Protein AF-A0A969D362-F1 (afdb_monomer)

Foldseek 3Di:
DDDPVVDCCVVVVVVVVVCCVPPPDDAPLVVDPPPVSVVVVVVCVVPDPSVVPDD

Solvent-accessible surface area (backbone atoms only — not comparable to full-atom values): 3617 Å² total; per-residue (Å²): 134,86,58,86,82,76,54,60,58,65,60,51,50,53,53,50,53,57,46,44,74,74,71,54,80,93,48,80,67,76,77,59,86,52,68,65,60,44,52,55,49,54,61,52,52,76,80,44,57,70,81,74,71,57,130

Mean predicted aligned error: 7.01 Å

Radius of gyration: 16.42 Å; Cα contacts (8 Å, |Δi|>4): 13; chains: 1; bounding box: 40×24×38 Å

pLDDT: mean 85.67, std 13.43, range [44.81, 97.56]

Secondary structure (DSSP, 8-state):
---GGG-THHHHHHHHHHHHHHH----GGGS---HHHHHHHHHHHHHS-HHHH--

Structure (mmCIF, N/CA/C/O backbone):
data_AF-A0A969D362-F1
#
_entry.id   AF-A0A969D362-F1
#
loop_
_atom_site.group_PDB
_atom_site.id
_atom_site.type_symbol
_atom_site.label_atom_id
_atom_site.label_alt_id
_atom_site.label_comp_id
_atom_site.label_asym_id
_atom_site.label_entity_id
_atom_site.label_seq_id
_atom_site.pdbx_PDB_ins_code
_atom_site.Cartn_x
_atom_site.Cartn_y
_atom_site.Cartn_z
_atom_site.occupancy
_atom_site.B_iso_or_equiv
_atom_site.auth_seq_id
_atom_site.auth_comp_id
_atom_site.auth_asym_id
_atom_site.auth_atom_id
_atom_site.pdbx_PDB_model_num
ATOM 1 N N . MET A 1 1 ? 28.559 9.411 -23.275 1.00 44.81 1 MET A N 1
ATOM 2 C CA . MET A 1 1 ? 27.317 10.136 -22.940 1.00 44.81 1 MET A CA 1
ATOM 3 C C . MET A 1 1 ? 26.212 9.092 -22.846 1.00 44.81 1 MET A C 1
ATOM 5 O O . MET A 1 1 ? 25.755 8.644 -23.884 1.00 44.81 1 MET A O 1
ATOM 9 N N . VAL A 1 2 ? 25.893 8.609 -21.639 1.00 60.38 2 VAL A N 1
ATOM 10 C CA . VAL A 1 2 ? 24.794 7.645 -21.424 1.00 60.38 2 VAL A CA 1
ATOM 11 C C .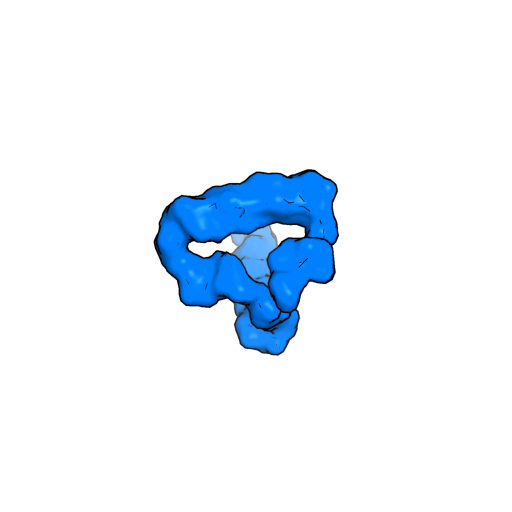 VAL A 1 2 ? 23.485 8.401 -21.617 1.00 60.38 2 VAL A C 1
ATOM 13 O O . VAL A 1 2 ? 23.317 9.481 -21.049 1.00 60.38 2 VAL A O 1
ATOM 16 N N . THR A 1 3 ? 22.594 7.889 -22.458 1.00 61.81 3 THR A N 1
ATOM 17 C CA . THR A 1 3 ? 21.299 8.530 -22.691 1.00 61.81 3 THR A CA 1
ATOM 18 C C . THR A 1 3 ? 20.333 8.096 -21.589 1.00 61.81 3 THR A C 1
ATOM 20 O O . THR A 1 3 ? 20.366 6.952 -21.151 1.00 61.81 3 THR A O 1
ATOM 23 N N . LEU A 1 4 ? 19.434 8.976 -21.134 1.00 59.03 4 LEU A N 1
ATOM 24 C CA . LEU A 1 4 ? 18.372 8.616 -20.171 1.00 59.03 4 LEU A CA 1
ATOM 25 C C . LEU A 1 4 ? 17.453 7.477 -20.676 1.00 59.03 4 LEU A C 1
ATOM 27 O O . LEU A 1 4 ? 16.648 6.953 -19.913 1.00 59.03 4 LEU A O 1
ATOM 31 N N . ALA A 1 5 ? 17.578 7.091 -21.951 1.00 56.16 5 ALA A N 1
ATOM 32 C CA . ALA A 1 5 ? 16.867 5.984 -22.577 1.00 56.16 5 ALA A CA 1
ATOM 33 C C . ALA A 1 5 ? 17.435 4.594 -22.221 1.00 56.16 5 ALA A C 1
ATOM 35 O O . ALA A 1 5 ? 16.719 3.610 -22.375 1.00 56.16 5 ALA A O 1
ATOM 36 N N . ASP A 1 6 ? 18.652 4.504 -21.670 1.00 57.94 6 ASP A N 1
ATOM 37 C CA . ASP A 1 6 ? 19.245 3.242 -21.183 1.00 57.94 6 ASP A CA 1
ATOM 38 C C . ASP A 1 6 ? 18.748 2.864 -19.774 1.00 57.94 6 ASP A C 1
ATOM 40 O O . ASP A 1 6 ? 19.268 1.959 -19.117 1.00 57.94 6 ASP A O 1
ATOM 44 N N . TRP A 1 7 ? 17.758 3.599 -19.263 1.00 63.69 7 TRP A N 1
ATOM 45 C CA . TRP A 1 7 ? 17.314 3.471 -17.891 1.00 63.69 7 TRP A CA 1
ATOM 46 C C . TRP A 1 7 ? 16.601 2.124 -17.667 1.00 63.69 7 TRP A C 1
ATOM 48 O O . TRP A 1 7 ? 15.578 1.841 -18.301 1.00 63.69 7 TRP A O 1
ATOM 58 N N . PRO A 1 8 ? 17.050 1.306 -16.701 1.00 75.75 8 PRO A N 1
ATOM 59 C CA . PRO A 1 8 ? 16.459 0.005 -16.419 1.00 75.75 8 PRO A CA 1
ATOM 60 C C . PRO A 1 8 ? 15.043 0.084 -15.819 1.00 75.75 8 PRO A C 1
ATOM 62 O O . PRO A 1 8 ? 14.546 -0.950 -15.393 1.00 75.75 8 PRO A O 1
ATOM 65 N N . ALA A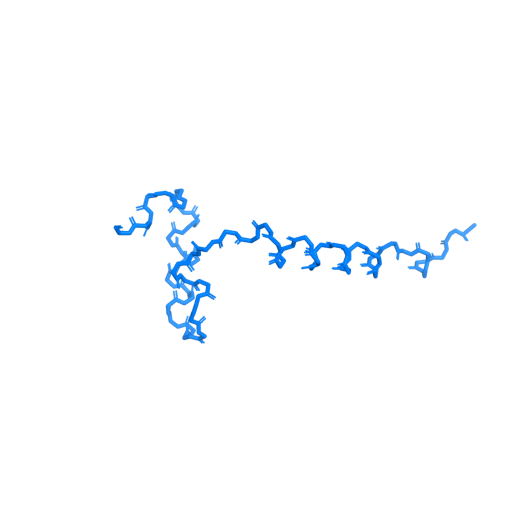 1 9 ? 14.349 1.239 -15.772 1.00 83.00 9 ALA A N 1
ATOM 66 C CA . ALA A 1 9 ? 12.997 1.337 -15.180 1.00 83.00 9 ALA A CA 1
ATOM 67 C C . ALA A 1 9 ? 12.021 0.361 -15.797 1.00 83.00 9 ALA A C 1
ATOM 69 O O . ALA A 1 9 ? 11.178 -0.137 -15.067 1.00 83.00 9 ALA A O 1
ATOM 70 N N . LEU A 1 10 ? 12.051 0.142 -17.115 1.00 84.88 10 LEU A N 1
ATOM 71 C CA . LEU A 1 10 ? 11.051 -0.731 -17.722 1.00 84.88 10 LEU A CA 1
ATOM 72 C C . LEU A 1 10 ? 11.262 -2.174 -17.254 1.00 84.88 10 LEU A C 1
ATOM 74 O O . LEU A 1 10 ? 10.311 -2.818 -16.813 1.00 84.88 10 LEU A O 1
ATOM 78 N N . ALA A 1 11 ? 12.521 -2.623 -17.253 1.00 88.75 11 ALA A N 1
ATOM 79 C CA . ALA A 1 11 ? 12.915 -3.915 -16.707 1.00 88.75 11 ALA A CA 1
ATOM 80 C C . ALA A 1 11 ? 12.592 -3.998 -15.206 1.00 88.75 11 ALA A C 1
ATOM 82 O O . ALA A 1 11 ? 11.873 -4.899 -14.786 1.00 88.75 11 ALA A O 1
ATOM 83 N N . LEU A 1 12 ? 13.004 -3.005 -14.415 1.00 91.69 12 LEU A N 1
ATOM 84 C CA . LEU A 1 12 ? 12.737 -2.908 -12.981 1.00 91.69 12 LEU A CA 1
ATOM 85 C C . LEU A 1 12 ? 11.240 -2.935 -12.671 1.00 91.69 12 LEU A C 1
ATOM 87 O O . LEU A 1 12 ? 10.817 -3.688 -11.805 1.00 91.69 12 LEU A O 1
ATOM 91 N N . ARG A 1 13 ? 10.428 -2.152 -13.387 1.00 93.81 13 ARG A 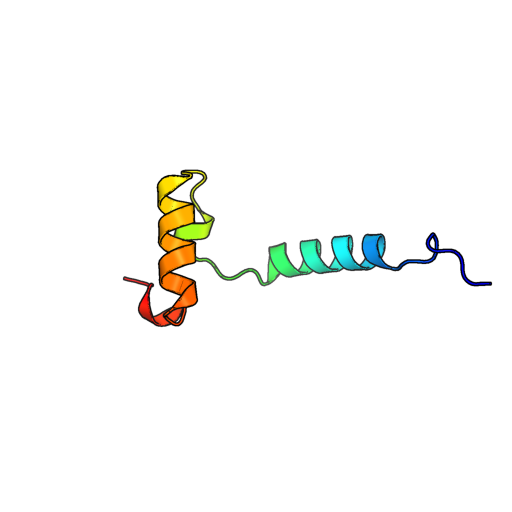N 1
ATOM 92 C CA . ARG A 1 13 ? 8.970 -2.114 -13.238 1.00 93.81 13 ARG A CA 1
ATOM 93 C C . ARG A 1 13 ? 8.378 -3.485 -13.515 1.00 93.81 13 ARG A C 1
ATOM 95 O O . ARG A 1 13 ? 7.572 -3.954 -12.721 1.00 93.81 13 ARG A O 1
ATOM 102 N N . SER A 1 14 ? 8.763 -4.118 -14.624 1.00 94.38 14 SER A N 1
ATOM 103 C CA . SER A 1 14 ? 8.242 -5.439 -14.980 1.00 94.38 14 SER A CA 1
ATOM 104 C C . SER A 1 14 ? 8.614 -6.499 -13.939 1.00 94.38 14 SER A C 1
ATOM 106 O O . SER A 1 14 ? 7.735 -7.221 -13.475 1.00 94.38 14 SER A O 1
ATOM 108 N N . SER A 1 15 ? 9.870 -6.518 -13.484 1.00 95.31 15 SER A N 1
ATOM 109 C CA . SER A 1 15 ? 10.346 -7.444 -12.456 1.00 95.31 15 SER A CA 1
ATOM 110 C C . SER A 1 15 ? 9.690 -7.190 -11.099 1.00 95.31 15 SER A C 1
ATOM 112 O O . SER A 1 15 ? 9.290 -8.135 -10.427 1.00 95.31 15 SER A O 1
ATOM 114 N N . LEU A 1 16 ? 9.526 -5.923 -10.706 1.00 95.94 16 LEU A N 1
ATOM 115 C CA . LEU A 1 16 ? 8.893 -5.544 -9.443 1.00 95.94 16 LEU A CA 1
ATOM 116 C C . LEU A 1 16 ? 7.409 -5.923 -9.425 1.00 95.94 16 LEU A C 1
ATOM 118 O O . LEU A 1 16 ? 6.926 -6.433 -8.418 1.00 95.94 16 LEU A O 1
ATOM 122 N N . LEU A 1 17 ? 6.690 -5.708 -10.531 1.00 96.50 17 LEU A N 1
ATOM 123 C CA . LEU A 1 17 ? 5.287 -6.108 -10.649 1.00 96.50 17 LEU A CA 1
ATOM 124 C C . LEU A 1 17 ? 5.130 -7.633 -10.627 1.00 96.50 17 LEU A C 1
ATOM 126 O O . LEU A 1 17 ? 4.242 -8.131 -9.938 1.00 96.50 17 LEU A O 1
ATOM 130 N N . ALA A 1 18 ? 6.004 -8.368 -11.323 1.00 97.38 18 ALA A N 1
ATOM 131 C CA . ALA A 1 18 ? 5.992 -9.831 -11.319 1.00 97.38 18 ALA A CA 1
ATOM 132 C C . ALA A 1 18 ? 6.256 -10.400 -9.916 1.00 97.38 18 ALA A C 1
ATOM 134 O O . ALA A 1 18 ? 5.539 -11.290 -9.465 1.00 97.38 18 ALA A O 1
ATOM 135 N N . TRP A 1 19 ? 7.236 -9.845 -9.198 1.00 97.56 19 TRP A N 1
ATOM 136 C CA . TRP A 1 19 ? 7.508 -10.211 -7.810 1.00 97.56 19 TRP A CA 1
ATOM 137 C C . TRP A 1 19 ? 6.335 -9.866 -6.886 1.00 97.56 19 TRP A C 1
ATOM 139 O O . TRP A 1 19 ? 5.902 -10.710 -6.110 1.00 97.56 19 TRP A O 1
ATOM 149 N N . TYR A 1 20 ? 5.766 -8.660 -6.992 1.00 96.69 20 TYR A N 1
ATOM 150 C CA . TYR A 1 20 ? 4.656 -8.232 -6.134 1.00 96.69 20 TYR A CA 1
ATOM 151 C C . TYR A 1 20 ? 3.406 -9.100 -6.322 1.00 96.69 20 TYR A C 1
ATOM 153 O O . TYR A 1 20 ? 2.668 -9.330 -5.369 1.00 96.69 20 TYR A O 1
ATOM 161 N N . GLN A 1 21 ? 3.181 -9.616 -7.532 1.00 95.44 21 GLN A N 1
ATOM 162 C CA . GLN A 1 21 ? 2.095 -10.556 -7.799 1.00 95.44 21 GLN A CA 1
ATOM 163 C C . GLN A 1 21 ? 2.268 -11.891 -7.052 1.00 95.44 21 GLN A C 1
ATOM 165 O O . GLN A 1 21 ? 1.268 -12.514 -6.706 1.00 95.44 21 GLN A O 1
ATOM 170 N N . GLN A 1 22 ? 3.508 -12.329 -6.814 1.00 96.62 22 GLN A N 1
ATOM 171 C CA . GLN A 1 22 ? 3.824 -13.604 -6.158 1.00 96.62 22 GLN A CA 1
ATOM 172 C C . GLN A 1 22 ? 3.979 -13.454 -4.637 1.00 96.62 22 GLN A C 1
ATOM 174 O O . GLN A 1 22 ? 3.435 -14.250 -3.880 1.00 96.62 22 GLN A O 1
ATOM 179 N N . GLU A 1 23 ? 4.677 -12.409 -4.191 1.00 97.12 23 GLU A N 1
ATOM 180 C CA . GLU A 1 23 ? 5.111 -12.217 -2.797 1.00 97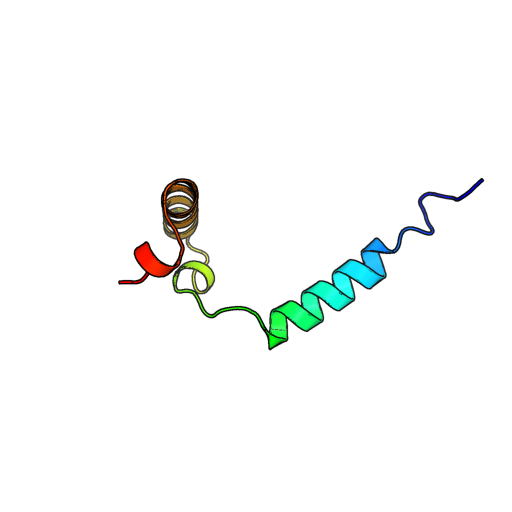.12 23 GLU A CA 1
ATOM 181 C C . GLU A 1 23 ? 4.329 -11.110 -2.064 1.00 97.12 23 GLU A C 1
ATOM 183 O O . GLU A 1 23 ? 4.594 -10.778 -0.903 1.00 97.12 23 GLU A O 1
ATOM 188 N N . GLY A 1 24 ? 3.367 -10.477 -2.741 1.00 92.69 24 GLY A N 1
ATOM 189 C CA . GLY A 1 24 ? 2.562 -9.398 -2.185 1.00 92.69 24 GLY A CA 1
ATOM 190 C C . GLY A 1 24 ? 1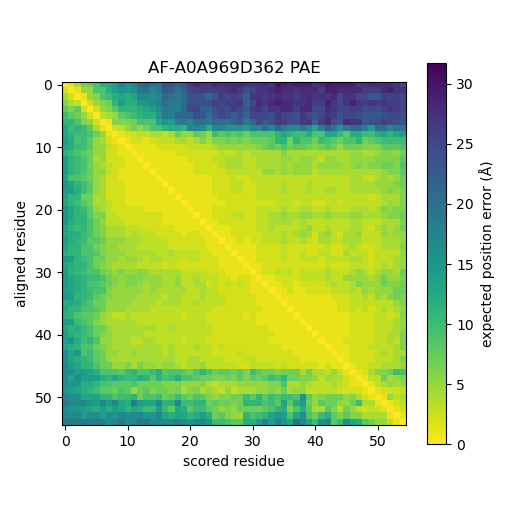.773 -9.852 -0.959 1.00 92.69 24 GLY A C 1
ATOM 191 O O . GLY A 1 24 ? 0.869 -10.676 -1.052 1.00 92.69 24 GLY A O 1
ATOM 192 N N . ARG A 1 25 ? 2.077 -9.263 0.205 1.00 92.62 25 ARG A N 1
ATOM 193 C CA . ARG A 1 25 ? 1.320 -9.523 1.439 1.00 92.62 25 ARG A CA 1
ATOM 194 C C . ARG A 1 25 ? -0.164 -9.208 1.262 1.00 92.62 25 ARG A C 1
ATOM 196 O O . ARG A 1 25 ? -0.517 -8.111 0.811 1.00 92.62 25 ARG A O 1
ATOM 203 N N . ASP A 1 26 ? -0.993 -10.134 1.729 1.00 90.62 26 ASP A N 1
ATOM 204 C CA . ASP A 1 26 ? -2.439 -9.981 1.778 1.00 90.62 26 ASP A CA 1
ATOM 205 C C . ASP A 1 26 ? -2.839 -9.062 2.942 1.00 90.62 26 ASP A C 1
ATOM 207 O O . ASP A 1 26 ? -2.703 -9.427 4.109 1.00 90.62 26 ASP A O 1
ATOM 211 N N . LEU A 1 27 ? -3.270 -7.837 2.632 1.00 92.00 27 LEU A N 1
ATOM 212 C CA . LEU A 1 27 ? -3.649 -6.831 3.628 1.00 92.00 27 LEU A CA 1
ATOM 213 C C . LEU A 1 27 ? -5.083 -6.360 3.361 1.00 92.00 27 LEU A C 1
ATOM 215 O O . LEU A 1 27 ? -5.401 -6.073 2.203 1.00 92.00 27 LEU A O 1
ATOM 219 N N . PRO A 1 28 ? -5.943 -6.226 4.389 1.00 89.00 28 PRO A N 1
ATOM 220 C CA . PRO A 1 28 ? -7.356 -5.880 4.204 1.00 89.00 28 PRO A CA 1
ATOM 221 C C . PRO A 1 28 ? -7.573 -4.603 3.382 1.00 89.00 28 PRO A C 1
ATOM 223 O O . PRO A 1 28 ? -8.395 -4.574 2.469 1.00 89.00 28 PRO A O 1
ATOM 226 N N . TRP A 1 29 ? -6.768 -3.572 3.635 1.00 90.06 29 TRP A N 1
ATOM 227 C CA . TRP A 1 29 ? -6.838 -2.288 2.936 1.00 90.06 29 TRP A CA 1
ATOM 228 C C . TRP A 1 29 ? -6.347 -2.321 1.482 1.00 90.06 29 TRP A C 1
ATOM 230 O O . TRP A 1 29 ? -6.614 -1.389 0.733 1.00 90.06 29 TRP A O 1
ATOM 240 N N . ARG A 1 30 ? -5.687 -3.401 1.037 1.00 91.94 30 ARG A N 1
ATOM 241 C CA . ARG A 1 30 ? -5.339 -3.622 -0.382 1.00 91.94 30 ARG A CA 1
ATOM 242 C C . ARG A 1 30 ? -6.474 -4.260 -1.192 1.00 91.94 30 ARG A C 1
ATOM 244 O O . ARG A 1 30 ? -6.353 -4.364 -2.408 1.00 91.94 30 ARG A O 1
ATOM 251 N N . LYS A 1 31 ? -7.561 -4.692 -0.542 1.00 92.62 31 LYS A N 1
ATOM 252 C CA . LYS A 1 31 ? -8.720 -5.345 -1.185 1.00 92.62 31 LYS A CA 1
ATOM 253 C C . LYS A 1 31 ? -9.869 -4.386 -1.500 1.00 92.62 31 LYS A C 1
ATOM 255 O O . LYS A 1 31 ? -10.903 -4.826 -1.992 1.00 92.62 31 LYS A O 1
ATOM 260 N N . THR A 1 32 ? -9.712 -3.099 -1.200 1.00 93.25 32 THR A N 1
ATOM 261 C CA . THR A 1 32 ? -10.738 -2.076 -1.415 1.00 93.25 32 THR A CA 1
ATOM 262 C C . THR A 1 32 ? -10.251 -0.998 -2.378 1.00 93.25 32 THR A C 1
ATOM 264 O O . THR A 1 32 ? -9.058 -0.712 -2.454 1.00 93.25 32 THR A O 1
ATOM 267 N N . LEU A 1 33 ? -11.193 -0.403 -3.109 1.00 94.44 33 LEU A N 1
ATOM 268 C CA . LEU A 1 33 ? -10.988 0.799 -3.923 1.00 94.44 33 LEU A CA 1
ATOM 269 C C . LEU A 1 33 ? -11.672 2.030 -3.304 1.00 94.44 33 LEU A C 1
ATOM 271 O O . LEU A 1 33 ? -11.691 3.089 -3.924 1.00 94.44 33 LEU A O 1
ATOM 275 N N . ASP A 1 34 ? -12.251 1.892 -2.105 1.00 96.50 34 ASP A N 1
ATOM 276 C CA . ASP A 1 34 ? -12.872 2.998 -1.378 1.00 96.50 34 ASP A CA 1
ATOM 277 C C . ASP A 1 34 ? -11.808 4.032 -0.953 1.00 96.50 34 ASP A C 1
ATOM 279 O O . ASP A 1 34 ? -10.927 3.699 -0.150 1.00 96.50 34 ASP A O 1
ATOM 283 N N . PRO A 1 35 ? -11.880 5.288 -1.441 1.00 96.06 35 PRO A N 1
ATOM 284 C CA . PRO A 1 35 ? -10.901 6.319 -1.107 1.00 96.06 35 PRO A CA 1
ATOM 285 C C . PRO A 1 35 ? -10.815 6.604 0.392 1.00 96.06 35 PRO A C 1
ATOM 287 O O . PRO A 1 35 ? -9.733 6.916 0.891 1.00 96.06 35 PRO A O 1
ATOM 290 N N . 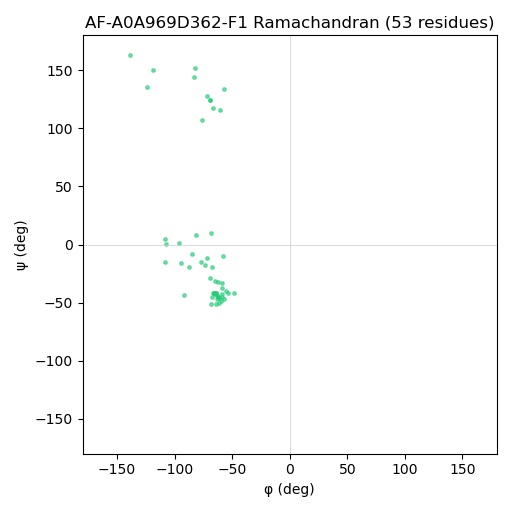TYR A 1 36 ? -11.933 6.485 1.115 1.00 95.44 36 TYR A N 1
ATOM 291 C CA . TYR A 1 36 ? -11.954 6.710 2.556 1.00 95.44 36 TYR A CA 1
ATOM 292 C C . TYR A 1 36 ? -11.182 5.613 3.296 1.00 95.44 36 TYR A C 1
ATOM 294 O O . TYR A 1 36 ? -10.264 5.920 4.058 1.00 95.44 36 TYR A O 1
ATOM 302 N N . GLY A 1 37 ? -11.480 4.339 3.023 1.00 92.69 37 GLY A N 1
ATOM 303 C CA . GLY A 1 37 ? -10.750 3.209 3.603 1.00 92.69 37 GLY A CA 1
ATOM 304 C C . GLY A 1 37 ? -9.250 3.218 3.283 1.00 92.69 37 GLY A C 1
ATOM 305 O O . GLY A 1 37 ? -8.432 2.917 4.156 1.00 92.69 37 GLY A O 1
ATOM 306 N N . ILE A 1 38 ? -8.872 3.623 2.065 1.00 94.88 38 ILE A N 1
ATOM 307 C CA . ILE A 1 38 ? -7.463 3.784 1.676 1.00 94.88 38 ILE A CA 1
ATOM 308 C C . ILE A 1 38 ? -6.810 4.897 2.503 1.00 94.88 38 ILE A C 1
ATOM 310 O O . ILE A 1 38 ? -5.783 4.663 3.135 1.00 94.88 38 ILE A O 1
ATOM 314 N N . TRP A 1 39 ? -7.423 6.083 2.568 1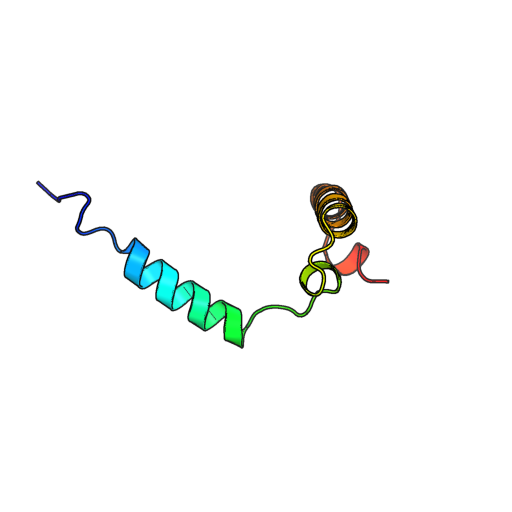.00 95.19 39 TRP A N 1
ATOM 315 C CA . TRP A 1 39 ? -6.877 7.217 3.318 1.00 95.19 39 TRP A CA 1
ATOM 316 C C . TRP A 1 39 ? -6.686 6.909 4.807 1.00 95.19 39 TRP A C 1
ATOM 318 O O . TRP A 1 39 ? -5.627 7.195 5.364 1.00 95.19 39 TRP A O 1
ATOM 328 N N . VAL A 1 40 ? -7.674 6.278 5.446 1.00 93.12 40 VAL A N 1
ATOM 329 C CA . VAL A 1 40 ? -7.579 5.881 6.859 1.00 93.12 40 VAL A CA 1
ATOM 330 C C . VAL A 1 40 ? -6.396 4.937 7.084 1.00 93.12 40 VAL A C 1
ATOM 332 O O . VAL A 1 40 ? -5.634 5.119 8.034 1.00 93.12 40 VAL A O 1
ATOM 335 N N . SER A 1 41 ? -6.203 3.970 6.185 1.00 92.88 41 SER A N 1
ATOM 336 C CA . SER A 1 41 ? -5.110 2.997 6.276 1.00 92.88 41 SER A CA 1
ATOM 337 C C . SER A 1 41 ? -3.739 3.665 6.165 1.00 92.88 41 SER A C 1
ATOM 339 O O . SER A 1 41 ? -2.845 3.359 6.950 1.00 92.88 41 SER A O 1
ATOM 341 N N . GLU A 1 42 ? -3.582 4.628 5.255 1.00 94.38 42 GLU A N 1
ATOM 342 C CA . GLU A 1 42 ? -2.345 5.407 5.113 1.00 94.38 42 GLU A CA 1
ATOM 343 C C . GLU A 1 42 ? -2.018 6.198 6.389 1.00 94.38 42 GLU A C 1
ATOM 345 O O . GLU A 1 42 ? -0.891 6.150 6.880 1.00 94.38 42 GLU A O 1
ATOM 350 N N . ILE A 1 43 ? -3.007 6.882 6.978 1.00 93.94 43 ILE A N 1
ATOM 351 C CA . ILE A 1 43 ? -2.805 7.664 8.209 1.00 93.94 43 ILE A CA 1
ATOM 352 C C . ILE A 1 43 ? -2.428 6.764 9.394 1.00 93.94 43 ILE A C 1
ATOM 354 O O . ILE A 1 43 ? -1.528 7.108 10.163 1.00 93.94 43 ILE A O 1
ATOM 358 N N . MET A 1 44 ? -3.067 5.599 9.537 1.00 91.56 44 MET A N 1
ATOM 359 C CA . MET A 1 44 ? -2.728 4.636 10.591 1.00 91.56 44 MET A CA 1
ATOM 360 C C . MET A 1 44 ? -1.303 4.086 10.423 1.00 91.56 44 MET A C 1
ATOM 362 O O . MET A 1 44 ? -0.550 4.013 11.397 1.00 91.56 44 MET A O 1
ATOM 366 N N . LEU A 1 45 ? -0.907 3.741 9.193 1.00 93.81 45 LEU A N 1
ATOM 367 C CA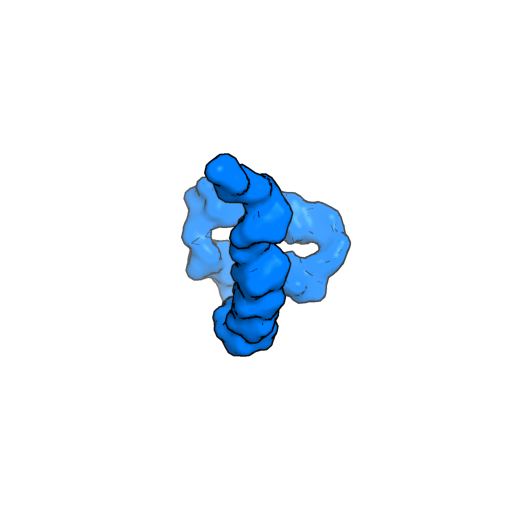 . LEU A 1 45 ? 0.399 3.144 8.884 1.00 93.81 45 LEU A CA 1
ATOM 368 C C . LEU A 1 45 ? 1.574 4.129 8.953 1.00 93.81 45 LEU A C 1
ATOM 370 O O . LEU A 1 45 ? 2.717 3.699 9.077 1.00 93.81 45 LEU A O 1
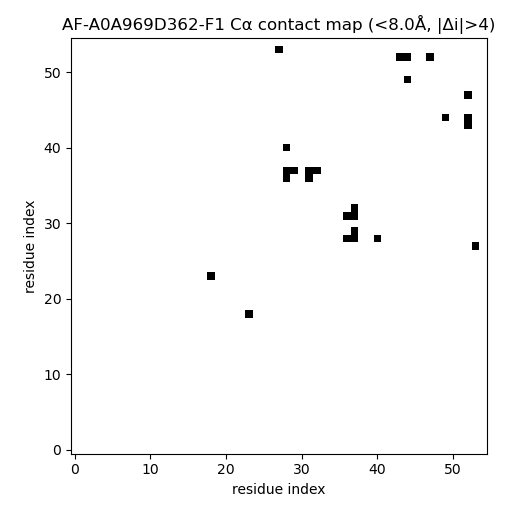ATOM 374 N N . GLN A 1 46 ? 1.325 5.439 8.923 1.00 93.25 46 GLN A N 1
ATOM 375 C CA . GLN A 1 46 ? 2.366 6.439 9.191 1.00 93.25 46 GLN A CA 1
ATOM 376 C C . GLN A 1 46 ? 2.821 6.441 10.658 1.00 93.25 46 GLN A C 1
ATOM 378 O O . GLN A 1 46 ? 3.964 6.790 10.944 1.00 93.25 46 GLN A O 1
ATOM 383 N N . GLN A 1 47 ? 1.935 6.070 11.589 1.00 82.81 47 GLN A N 1
ATOM 384 C CA . GLN A 1 47 ? 2.180 6.153 13.036 1.00 82.81 47 GLN A CA 1
ATOM 385 C C . GLN A 1 47 ? 2.376 4.782 13.694 1.00 82.81 47 GLN A C 1
ATOM 387 O O . GLN A 1 47 ? 2.845 4.702 14.829 1.00 82.81 47 GLN A O 1
ATOM 392 N N . THR A 1 48 ? 2.012 3.698 13.004 1.00 86.38 48 THR A N 1
ATOM 393 C CA . THR A 1 48 ? 1.998 2.341 13.563 1.00 86.38 48 THR A CA 1
ATOM 394 C C . THR A 1 48 ? 2.542 1.309 12.580 1.00 86.38 48 THR A C 1
ATOM 396 O O . THR A 1 48 ? 2.667 1.552 11.382 1.00 86.38 48 THR A O 1
ATOM 399 N N . GLN A 1 49 ? 2.896 0.129 13.091 1.00 84.94 49 GLN A N 1
ATOM 400 C CA . GLN A 1 49 ? 3.328 -0.986 12.251 1.00 84.94 49 GLN A CA 1
ATOM 401 C C . GLN A 1 49 ? 2.114 -1.739 11.696 1.00 84.94 49 GLN A C 1
ATOM 403 O O . GLN A 1 49 ? 1.085 -1.842 12.356 1.00 84.94 49 GLN A O 1
ATOM 408 N N . VAL A 1 50 ? 2.271 -2.367 10.527 1.00 80.50 50 VAL A N 1
ATOM 409 C CA . VAL A 1 50 ? 1.223 -3.178 9.871 1.00 80.50 50 VAL A CA 1
ATOM 410 C C . VAL A 1 50 ? 0.569 -4.184 10.824 1.00 80.50 50 VAL A C 1
ATOM 412 O O . VAL A 1 50 ? -0.647 -4.332 10.810 1.00 80.50 50 VAL A O 1
ATOM 415 N N . ASN A 1 51 ? 1.357 -4.846 11.676 1.00 79.19 51 ASN A N 1
ATOM 416 C CA . ASN A 1 51 ? 0.856 -5.867 12.601 1.00 79.19 51 ASN A CA 1
ATOM 417 C C . ASN A 1 51 ? -0.063 -5.301 13.697 1.00 79.19 51 ASN A C 1
ATOM 419 O O . ASN A 1 51 ? -0.811 -6.058 14.298 1.00 79.19 51 ASN A O 1
ATOM 423 N N . THR A 1 52 ? -0.003 -3.996 13.962 1.00 69.25 52 THR A N 1
ATOM 424 C CA . THR A 1 52 ? -0.826 -3.311 14.969 1.00 69.25 52 THR A CA 1
ATOM 425 C C . THR A 1 52 ? -2.174 -2.853 14.401 1.00 69.25 52 THR A C 1
ATOM 427 O O . THR A 1 52 ? -3.099 -2.608 15.165 1.00 69.25 52 THR A O 1
ATOM 430 N N . VAL A 1 53 ? -2.294 -2.739 13.071 1.00 68.38 53 VAL A N 1
ATOM 431 C CA . VAL A 1 53 ? -3.512 -2.284 12.367 1.00 68.38 53 VAL A CA 1
ATOM 432 C C . VAL A 1 53 ? -4.390 -3.458 11.913 1.00 68.38 53 VAL A C 1
ATOM 434 O O . VAL A 1 53 ? -5.555 -3.271 11.570 1.00 68.38 53 VAL A O 1
ATOM 437 N N . LEU A 1 54 ? -3.844 -4.678 11.896 1.00 73.50 54 LEU A N 1
ATOM 438 C CA . LEU A 1 54 ? -4.634 -5.883 11.650 1.00 73.50 54 LEU A CA 1
ATOM 439 C C . LEU A 1 54 ? -5.566 -6.126 12.858 1.00 73.50 54 LEU A C 1
ATOM 441 O O . LEU A 1 54 ? -5.051 -6.177 13.976 1.00 73.50 54 LEU A O 1
ATOM 445 N N . PRO A 1 55 ? -6.894 -6.229 12.654 1.00 59.56 55 PRO A N 1
ATOM 446 C CA . PRO A 1 55 ? -7.837 -6.554 13.723 1.00 59.56 55 PRO A CA 1
ATOM 447 C C . PRO A 1 55 ? -7.674 -7.989 14.237 1.00 59.56 55 PRO A C 1
ATOM 449 O O . PRO A 1 55 ? -7.208 -8.857 13.459 1.00 59.56 55 PRO A O 1
#

Sequence (55 aa):
MVTLADWPALALRSSLLAWYQQEGRDLPWRKTLDPYGIWVSEIMLQQTQVNTVLP